Protein AF-A0A5N7RP11-F1 (afdb_monomer_lite)

Radius of gyration: 17.7 Å; chains: 1; bounding box: 60×30×45 Å

pLDDT: mean 88.33, std 18.34, range [32.56, 98.81]

Sequence (126 aa):
MNDKAIAGRQRTEALSPPNSLPFGLEQSRAGYRLNQLARSMTQAANRQAFLADQEGYMRRLGLDDAHIRLVLDQDWFGLQAAGANQYALVKLAGTLGVSLLQEGAKIRGESFEQFMQTRLLHQQQG

Structure (mmCIF, N/CA/C/O backbone):
data_AF-A0A5N7RP11-F1
#
_entry.id   AF-A0A5N7RP11-F1
#
loop_
_atom_site.group_PDB
_atom_site.id
_atom_site.type_symbol
_atom_site.label_atom_id
_atom_site.label_alt_id
_atom_site.label_comp_id
_atom_site.label_asym_id
_atom_site.label_entity_id
_atom_site.label_seq_id
_atom_site.pdbx_PDB_ins_code
_atom_site.Cartn_x
_atom_site.Cartn_y
_atom_site.Cartn_z
_atom_site.occupancy
_atom_site.B_iso_or_equiv
_atom_site.auth_seq_id
_atom_site.auth_comp_id
_atom_site.auth_asym_id
_atom_site.auth_atom_id
_atom_site.pdbx_PDB_model_num
ATOM 1 N N . MET A 1 1 ? 43.298 4.198 8.369 1.00 35.66 1 MET A N 1
ATOM 2 C CA . MET A 1 1 ? 42.302 4.761 7.428 1.00 35.66 1 MET A CA 1
ATOM 3 C C . MET A 1 1 ? 40.939 4.199 7.809 1.00 35.66 1 MET A C 1
ATOM 5 O O . MET A 1 1 ? 40.869 3.031 8.152 1.00 35.66 1 MET A O 1
ATOM 9 N N . ASN A 1 2 ? 39.934 5.073 7.883 1.00 32.56 2 ASN A N 1
ATOM 10 C CA . ASN A 1 2 ? 38.729 4.989 8.721 1.00 32.56 2 ASN A CA 1
ATOM 11 C C . ASN A 1 2 ? 37.875 3.711 8.672 1.00 32.56 2 ASN A C 1
ATOM 13 O O . ASN A 1 2 ? 37.280 3.373 7.652 1.00 32.56 2 ASN A O 1
ATOM 17 N N . ASP A 1 3 ? 37.653 3.178 9.872 1.00 41.78 3 ASP A N 1
ATOM 18 C CA . ASP A 1 3 ? 36.656 2.180 10.253 1.00 41.78 3 ASP A CA 1
ATOM 19 C C . ASP A 1 3 ? 35.318 2.865 10.623 1.00 41.78 3 ASP A C 1
ATOM 21 O O . ASP A 1 3 ? 34.923 2.963 11.784 1.00 41.78 3 ASP A O 1
ATOM 25 N N . LYS A 1 4 ? 34.667 3.506 9.638 1.00 41.22 4 LYS A N 1
ATOM 26 C CA . LYS A 1 4 ? 33.435 4.299 9.869 1.00 41.22 4 LYS A CA 1
ATOM 27 C C . LYS A 1 4 ? 32.323 4.092 8.836 1.00 41.22 4 LYS A C 1
ATOM 29 O O . LYS A 1 4 ? 31.398 4.897 8.767 1.00 41.22 4 LYS A O 1
ATOM 34 N N . ALA A 1 5 ? 32.385 3.024 8.040 1.00 44.56 5 ALA A N 1
ATOM 35 C CA . ALA A 1 5 ? 31.459 2.814 6.921 1.00 44.56 5 ALA A CA 1
ATOM 36 C C . ALA A 1 5 ? 30.331 1.790 7.172 1.00 44.56 5 ALA A C 1
ATOM 38 O O . ALA A 1 5 ? 29.465 1.637 6.315 1.00 44.56 5 ALA A O 1
ATOM 39 N N . ILE A 1 6 ? 30.268 1.116 8.329 1.00 47.44 6 ILE A N 1
ATOM 40 C CA . ILE A 1 6 ? 29.245 0.076 8.584 1.00 47.44 6 ILE A CA 1
ATOM 41 C C . ILE A 1 6 ? 28.559 0.259 9.953 1.00 47.44 6 ILE A C 1
ATOM 43 O O . ILE A 1 6 ? 28.311 -0.690 10.676 1.00 47.44 6 ILE A O 1
ATOM 47 N N . ALA A 1 7 ? 28.223 1.496 10.332 1.00 45.06 7 ALA A N 1
ATOM 48 C CA . ALA A 1 7 ? 27.465 1.782 11.568 1.00 45.06 7 ALA A CA 1
ATOM 49 C C . ALA A 1 7 ? 26.036 2.315 11.313 1.00 45.06 7 ALA A C 1
ATOM 51 O O . ALA A 1 7 ? 25.325 2.704 12.243 1.00 45.06 7 ALA A O 1
ATOM 52 N N . GLY A 1 8 ? 25.611 2.375 10.045 1.00 44.66 8 GLY A N 1
ATOM 53 C CA . GLY A 1 8 ? 24.296 2.894 9.643 1.00 44.66 8 GLY A CA 1
ATOM 54 C C . GLY A 1 8 ? 23.210 1.833 9.442 1.00 44.66 8 GLY A C 1
ATOM 55 O O . GLY A 1 8 ? 22.036 2.176 9.458 1.00 44.66 8 GLY A O 1
ATOM 56 N N . ARG A 1 9 ? 23.579 0.556 9.260 1.00 51.41 9 ARG A N 1
ATOM 57 C CA . ARG A 1 9 ? 22.646 -0.499 8.813 1.00 51.41 9 ARG A CA 1
ATOM 58 C C . ARG A 1 9 ? 21.758 -1.086 9.915 1.00 51.41 9 ARG A C 1
ATOM 60 O O . ARG A 1 9 ? 20.705 -1.607 9.600 1.00 51.41 9 ARG A O 1
ATOM 67 N N . GLN A 1 10 ? 22.150 -0.987 11.187 1.00 49.94 10 GLN A N 1
ATOM 68 C CA . GLN A 1 10 ? 21.487 -1.713 12.284 1.00 49.94 10 GLN A CA 1
ATOM 69 C C . GLN A 1 10 ? 20.575 -0.854 13.177 1.00 49.94 10 GLN A C 1
ATOM 71 O O . GLN A 1 10 ? 19.885 -1.393 14.037 1.00 49.94 10 GLN A O 1
ATOM 76 N N . ARG A 1 11 ? 20.555 0.480 13.024 1.00 51.59 11 ARG A N 1
ATOM 77 C CA . ARG A 1 11 ? 19.907 1.355 14.023 1.00 51.59 11 ARG A CA 1
ATOM 78 C C . ARG A 1 11 ? 18.385 1.484 13.913 1.00 51.59 11 ARG A C 1
ATOM 80 O O . ARG A 1 11 ? 17.762 1.783 14.922 1.00 51.59 11 ARG A O 1
ATOM 87 N N . THR A 1 12 ? 17.780 1.285 12.743 1.00 52.53 12 THR A N 1
ATOM 88 C CA . THR A 1 12 ? 16.326 1.479 12.561 1.00 52.53 12 THR A CA 1
ATOM 89 C C . THR A 1 12 ? 15.496 0.269 12.980 1.00 52.53 12 THR A C 1
ATOM 91 O O . THR A 1 12 ? 14.453 0.440 13.603 1.00 52.53 12 THR A O 1
ATOM 94 N N . GLU A 1 13 ? 15.957 -0.952 12.705 1.00 54.41 13 GLU A N 1
ATOM 95 C CA . GLU A 1 13 ? 15.210 -2.169 13.063 1.00 54.41 13 GLU A CA 1
ATOM 96 C C . GLU A 1 13 ? 15.301 -2.476 14.563 1.00 54.41 13 GLU A C 1
ATOM 98 O O . GLU A 1 13 ? 14.296 -2.803 15.185 1.00 54.41 13 GLU A O 1
ATOM 103 N N . ALA A 1 14 ? 16.467 -2.253 15.180 1.00 57.97 14 ALA A N 1
ATOM 104 C CA . ALA A 1 14 ? 16.696 -2.519 16.604 1.00 57.97 14 ALA A CA 1
ATOM 105 C C . ALA A 1 14 ? 15.902 -1.611 17.574 1.00 57.97 14 ALA A C 1
ATOM 107 O O . ALA A 1 14 ? 15.871 -1.883 18.770 1.00 57.97 14 ALA A O 1
ATOM 108 N N . LEU A 1 15 ? 15.278 -0.533 17.080 1.00 66.81 15 LEU A N 1
ATOM 109 C CA . LEU A 1 15 ? 14.490 0.432 17.868 1.00 66.81 15 LEU A CA 1
ATOM 110 C C . LEU A 1 15 ? 13.008 0.472 17.467 1.00 66.81 15 LEU A C 1
ATOM 112 O O . LEU A 1 15 ? 12.254 1.313 17.957 1.00 66.81 15 LEU A O 1
ATOM 116 N N . SER A 1 16 ? 12.589 -0.401 16.553 1.00 75.75 16 SER A N 1
ATOM 117 C CA . SER A 1 16 ? 11.222 -0.415 16.049 1.00 75.75 16 SER A CA 1
ATOM 118 C C . SER A 1 16 ? 10.275 -1.054 17.078 1.00 75.75 16 SER A C 1
ATOM 120 O O . SER A 1 16 ? 10.582 -2.128 17.599 1.00 75.75 16 SER A O 1
ATOM 122 N N . PRO A 1 17 ? 9.128 -0.425 17.404 1.00 83.62 17 PRO A N 1
ATOM 123 C CA . PRO A 1 17 ? 8.123 -1.038 18.268 1.00 83.62 17 PRO A CA 1
ATOM 124 C C . PRO A 1 17 ? 7.670 -2.412 17.741 1.00 83.62 17 PRO A C 1
ATOM 126 O O . PRO A 1 17 ? 7.691 -2.631 16.524 1.00 83.62 17 PRO A O 1
ATOM 129 N N . PRO A 1 18 ? 7.205 -3.327 18.611 1.00 85.00 18 PRO A N 1
ATOM 130 C CA . PRO A 1 18 ? 6.633 -4.597 18.173 1.00 85.00 18 PRO A CA 1
ATOM 131 C C . PRO A 1 18 ? 5.551 -4.391 17.107 1.00 85.00 18 PRO A C 1
ATOM 133 O O . PRO A 1 18 ? 4.748 -3.463 17.207 1.00 85.00 18 PRO A O 1
ATOM 136 N N . ASN A 1 19 ? 5.524 -5.269 16.102 1.00 83.19 19 ASN A N 1
ATOM 137 C CA . ASN A 1 19 ? 4.573 -5.233 14.982 1.00 83.19 19 ASN A CA 1
ATOM 138 C C . ASN A 1 19 ? 4.648 -3.968 14.106 1.00 83.19 19 ASN A C 1
ATOM 140 O O . ASN A 1 19 ? 3.680 -3.632 13.425 1.00 83.19 19 ASN A O 1
ATOM 144 N N . SER A 1 20 ? 5.784 -3.267 14.104 1.00 87.75 20 SER A N 1
ATOM 145 C CA . SER A 1 20 ? 6.042 -2.189 13.149 1.00 87.75 20 SER A CA 1
ATOM 146 C C . SER A 1 20 ? 6.922 -2.664 11.991 1.00 87.75 20 SER A C 1
ATOM 148 O O . SER A 1 20 ? 7.795 -3.514 12.154 1.00 87.75 20 SER A O 1
ATOM 150 N N . LEU A 1 21 ? 6.666 -2.107 10.807 1.00 91.00 21 LEU A N 1
ATOM 151 C CA . LEU A 1 21 ? 7.399 -2.390 9.576 1.00 91.00 21 LEU A CA 1
ATOM 152 C C . LEU A 1 21 ? 8.199 -1.134 9.187 1.00 91.00 21 LEU A C 1
ATOM 154 O O . LEU A 1 21 ? 7.680 -0.281 8.459 1.00 91.00 21 LEU A O 1
ATOM 158 N N . PRO A 1 22 ? 9.426 -0.945 9.712 1.00 91.06 22 PRO A N 1
ATOM 159 C CA . PRO A 1 22 ? 10.226 0.231 9.398 1.00 91.06 22 PRO A CA 1
ATOM 160 C C . PRO A 1 22 ? 10.564 0.274 7.905 1.00 91.06 22 PRO A C 1
ATOM 162 O O . PRO A 1 22 ? 11.001 -0.707 7.307 1.00 91.06 22 PRO A O 1
ATOM 165 N N . PHE A 1 23 ? 10.387 1.444 7.295 1.00 92.69 23 PHE A N 1
ATOM 166 C CA . PHE A 1 23 ? 10.636 1.633 5.871 1.00 92.69 23 PHE A CA 1
ATOM 167 C C . PHE A 1 23 ? 12.056 2.158 5.622 1.00 92.69 23 PHE A C 1
ATOM 169 O O . PHE A 1 23 ? 12.304 3.365 5.663 1.00 92.69 23 PHE A O 1
ATOM 176 N N . GLY A 1 24 ? 12.993 1.240 5.377 1.00 91.12 24 GLY A N 1
ATOM 177 C CA . GLY A 1 24 ? 14.384 1.524 5.030 1.00 91.12 24 GLY A CA 1
ATOM 178 C C . GLY A 1 24 ? 14.706 1.322 3.545 1.00 91.12 24 GLY A C 1
ATOM 179 O O . GLY A 1 24 ? 13.834 1.169 2.688 1.00 91.12 24 GLY A O 1
ATOM 180 N N . LEU A 1 25 ? 16.005 1.321 3.224 1.00 93.06 25 LEU A N 1
ATOM 181 C CA . LEU A 1 25 ? 16.490 1.140 1.850 1.00 93.06 25 LEU A CA 1
ATOM 182 C C . LEU A 1 25 ? 16.146 -0.245 1.281 1.00 93.06 25 LEU A C 1
ATOM 184 O O . LEU A 1 25 ? 15.845 -0.354 0.094 1.00 93.06 25 LEU A O 1
ATOM 188 N N . GLU A 1 26 ? 16.197 -1.291 2.105 1.00 92.12 26 GLU A N 1
ATOM 189 C CA . GLU A 1 26 ? 15.890 -2.661 1.680 1.00 92.12 26 GLU A CA 1
ATOM 190 C C . GLU A 1 26 ? 14.406 -2.815 1.349 1.00 92.12 26 GLU A C 1
ATOM 192 O O . GLU A 1 26 ? 14.076 -3.267 0.254 1.00 92.12 26 GLU A O 1
ATOM 197 N N . GLN A 1 27 ? 13.521 -2.316 2.217 1.00 94.25 27 GLN A N 1
ATOM 198 C CA . GLN A 1 27 ? 12.076 -2.308 1.980 1.00 94.25 27 GLN A CA 1
ATOM 199 C C . GLN A 1 27 ? 11.723 -1.475 0.738 1.00 94.25 27 GLN A C 1
ATOM 201 O O . GLN A 1 27 ? 10.949 -1.919 -0.106 1.00 94.25 27 GLN A O 1
ATOM 206 N N . SER A 1 28 ? 12.355 -0.308 0.566 1.00 95.50 28 SER A N 1
ATOM 207 C CA . SER A 1 28 ? 12.179 0.541 -0.622 1.00 95.50 28 SER A CA 1
ATOM 208 C C . SER A 1 28 ? 12.556 -0.171 -1.928 1.00 95.50 28 SER A C 1
ATOM 210 O O . SER A 1 28 ? 11.865 -0.024 -2.940 1.00 95.50 28 SER A O 1
ATOM 212 N N . ARG A 1 29 ? 13.626 -0.978 -1.913 1.00 96.81 29 ARG A N 1
ATOM 213 C CA . ARG A 1 29 ? 14.035 -1.800 -3.063 1.00 96.81 29 ARG A CA 1
ATOM 214 C C . ARG A 1 29 ? 13.071 -2.957 -3.303 1.00 96.81 29 ARG A C 1
ATOM 216 O O . ARG A 1 29 ? 12.669 -3.152 -4.446 1.00 96.81 29 ARG A O 1
ATOM 223 N N . ALA A 1 30 ? 12.697 -3.683 -2.250 1.00 96.50 30 ALA A N 1
ATOM 224 C CA . ALA A 1 30 ? 11.784 -4.821 -2.332 1.00 96.50 30 ALA A CA 1
ATOM 225 C C . ALA A 1 30 ? 10.429 -4.407 -2.929 1.00 9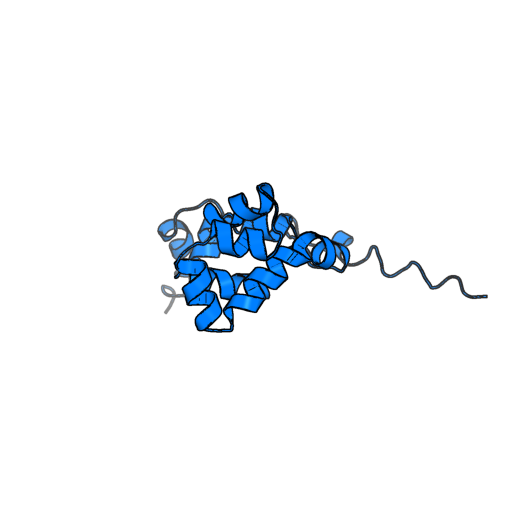6.50 30 ALA A C 1
ATOM 227 O O . ALA A 1 30 ? 9.995 -4.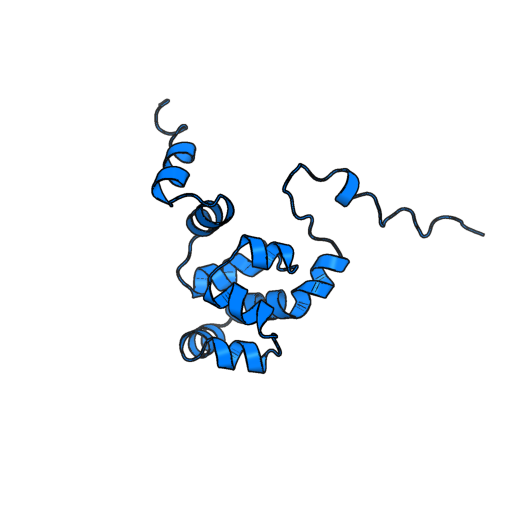959 -3.937 1.00 96.50 30 ALA A O 1
ATOM 228 N N . GLY A 1 31 ? 9.824 -3.344 -2.398 1.00 97.69 31 GLY A N 1
ATOM 229 C CA . GLY A 1 31 ? 8.528 -2.855 -2.860 1.00 97.69 31 GLY A CA 1
ATOM 230 C C . GLY A 1 31 ? 8.598 -1.847 -4.002 1.00 97.69 31 GLY A C 1
ATOM 231 O O . GLY A 1 31 ? 7.633 -1.110 -4.206 1.00 97.69 31 GLY A O 1
ATOM 232 N N . TYR A 1 32 ? 9.710 -1.749 -4.745 1.00 98.25 32 TYR A N 1
ATOM 233 C CA . TYR A 1 32 ? 9.885 -0.722 -5.782 1.00 98.25 32 TYR A CA 1
ATOM 234 C C . TYR A 1 32 ? 8.678 -0.656 -6.727 1.00 98.25 32 TYR A C 1
ATOM 236 O O . TYR A 1 32 ? 8.100 0.411 -6.920 1.00 98.25 32 TYR A O 1
ATOM 244 N N . ARG A 1 33 ? 8.227 -1.800 -7.257 1.00 98.50 33 ARG A N 1
ATOM 245 C CA . ARG A 1 33 ? 7.097 -1.855 -8.199 1.00 98.50 33 ARG A CA 1
ATOM 246 C C . ARG A 1 33 ? 5.754 -1.489 -7.564 1.00 98.50 33 ARG A C 1
ATOM 248 O O . ARG A 1 33 ? 4.992 -0.750 -8.183 1.00 98.50 33 ARG A O 1
ATOM 255 N N . LEU A 1 34 ? 5.492 -1.916 -6.328 1.00 98.69 34 LEU A N 1
ATOM 256 C CA . LEU A 1 34 ? 4.300 -1.507 -5.572 1.00 98.69 34 LEU A CA 1
ATOM 257 C C . LEU A 1 34 ? 4.273 0.013 -5.356 1.00 98.69 34 LEU A C 1
ATOM 259 O O . LEU A 1 34 ? 3.261 0.673 -5.588 1.00 98.69 34 LEU A O 1
ATOM 263 N N . ASN A 1 35 ? 5.415 0.592 -4.986 1.00 98.56 35 ASN A N 1
ATOM 264 C CA . ASN A 1 35 ? 5.555 2.032 -4.792 1.00 98.56 35 ASN A CA 1
ATOM 265 C C . ASN A 1 35 ? 5.398 2.807 -6.115 1.00 98.56 35 ASN A C 1
ATOM 267 O O . ASN A 1 35 ? 4.822 3.898 -6.125 1.00 98.56 35 ASN A O 1
ATOM 271 N N . GLN A 1 36 ? 5.858 2.252 -7.244 1.00 98.50 36 GLN A N 1
ATOM 272 C CA . GLN A 1 36 ? 5.630 2.818 -8.582 1.00 98.50 36 GLN A CA 1
ATOM 273 C C . GLN A 1 36 ? 4.145 2.777 -8.969 1.00 98.50 36 GLN A C 1
ATOM 275 O O . GLN A 1 36 ? 3.627 3.794 -9.433 1.00 98.50 36 GLN A O 1
ATOM 280 N N . LEU A 1 37 ? 3.458 1.648 -8.739 1.00 98.81 37 LEU A N 1
ATOM 281 C CA . LEU A 1 37 ? 2.011 1.519 -8.938 1.00 98.81 37 LEU A CA 1
ATOM 282 C C . LEU A 1 37 ? 1.278 2.601 -8.148 1.00 98.81 37 LEU A C 1
ATOM 284 O O . LEU A 1 37 ? 0.567 3.415 -8.734 1.00 98.81 37 LEU A O 1
ATOM 288 N N . ALA A 1 38 ? 1.517 2.681 -6.841 1.00 98.62 38 ALA A N 1
ATOM 289 C CA . ALA A 1 38 ? 0.855 3.655 -5.987 1.00 98.62 38 ALA A CA 1
ATOM 290 C C . ALA A 1 38 ? 1.165 5.106 -6.403 1.00 98.62 38 ALA A C 1
ATOM 292 O O . ALA A 1 38 ? 0.270 5.951 -6.439 1.00 98.62 38 ALA A O 1
ATOM 293 N N . ARG A 1 39 ? 2.409 5.414 -6.801 1.00 98.44 39 ARG A N 1
ATOM 294 C CA . ARG A 1 39 ? 2.757 6.746 -7.319 1.00 98.44 39 ARG A CA 1
ATOM 295 C C . ARG A 1 39 ? 2.057 7.063 -8.641 1.00 98.44 39 ARG A C 1
ATOM 297 O O . ARG A 1 39 ? 1.676 8.210 -8.840 1.00 98.44 39 ARG A O 1
ATOM 304 N N . SER A 1 40 ? 1.856 6.087 -9.526 1.00 98.62 40 SER A N 1
ATOM 305 C CA . SER A 1 40 ? 1.193 6.309 -10.821 1.00 98.62 40 SER A CA 1
ATOM 306 C C . SER A 1 40 ? -0.254 6.805 -10.681 1.00 98.62 40 SER A C 1
ATOM 308 O O . SER A 1 40 ? -0.740 7.516 -11.562 1.00 98.62 40 SER A O 1
ATOM 310 N N . MET A 1 41 ? -0.901 6.519 -9.545 1.00 98.69 41 MET A N 1
ATOM 311 C CA . MET A 1 41 ? -2.277 6.915 -9.226 1.00 98.69 41 MET A CA 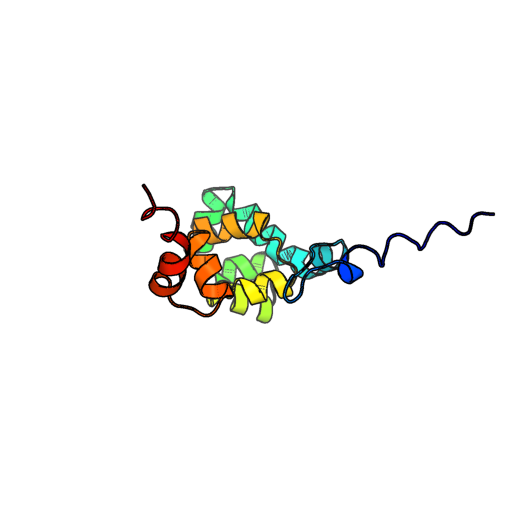1
ATOM 312 C C . MET A 1 41 ? -2.466 8.425 -9.009 1.00 98.69 41 MET A C 1
ATOM 314 O O . MET A 1 41 ? -3.603 8.899 -8.940 1.00 98.69 41 MET A O 1
ATOM 318 N N . THR A 1 42 ? -1.391 9.22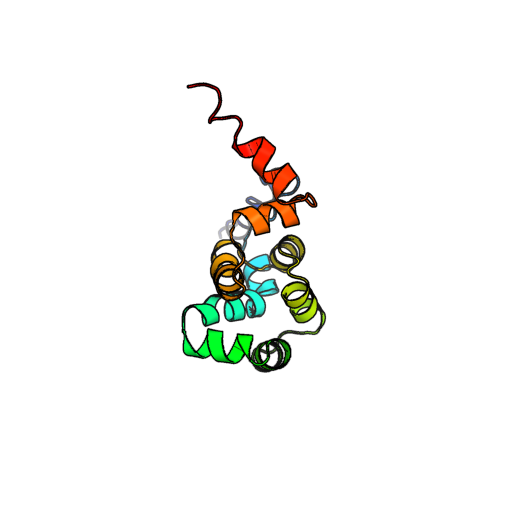0 -8.945 1.00 98.31 42 THR A N 1
ATOM 319 C CA . THR A 1 42 ? -1.513 10.689 -8.935 1.00 98.31 42 THR A CA 1
ATOM 320 C C . THR A 1 42 ? -2.175 11.212 -10.212 1.00 98.31 42 THR A C 1
ATOM 322 O O . THR A 1 42 ? -2.918 12.191 -10.160 1.00 98.31 42 THR A O 1
ATOM 325 N N . GLN A 1 43 ? -1.995 10.512 -11.336 1.00 98.56 43 GLN A N 1
ATOM 326 C CA . GLN A 1 43 ? -2.539 10.910 -12.630 1.00 98.56 43 GLN A CA 1
ATOM 327 C C . GLN A 1 43 ? -3.926 10.309 -12.871 1.00 98.56 43 GLN A C 1
ATOM 329 O O . GLN A 1 43 ? -4.123 9.100 -12.760 1.00 98.56 43 GLN A O 1
ATOM 334 N N . ALA A 1 44 ? -4.888 11.147 -13.267 1.00 98.50 44 ALA A N 1
ATOM 335 C CA . ALA A 1 44 ? -6.276 10.727 -13.484 1.00 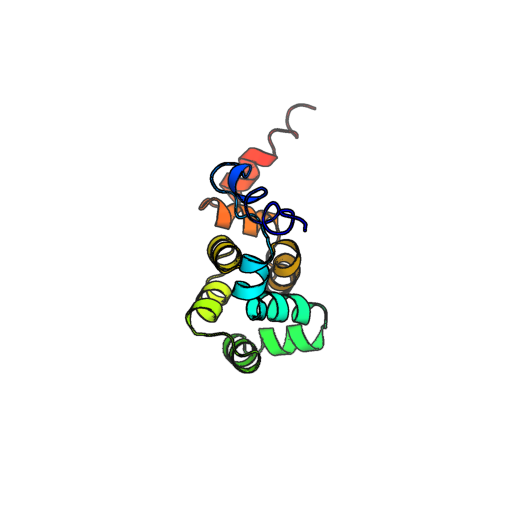98.50 44 ALA A CA 1
ATOM 336 C C . ALA A 1 44 ? -6.422 9.644 -14.567 1.00 98.50 44 ALA A C 1
ATOM 338 O O . ALA A 1 44 ? -7.115 8.655 -14.344 1.00 98.50 44 ALA A O 1
ATOM 339 N N . ALA A 1 45 ? -5.714 9.786 -15.692 1.00 98.56 45 ALA A N 1
ATOM 340 C CA . ALA A 1 45 ? -5.727 8.796 -16.772 1.00 98.56 45 ALA A CA 1
ATOM 341 C C . ALA A 1 45 ? -5.210 7.419 -16.314 1.00 98.56 45 ALA A C 1
ATOM 343 O O . ALA A 1 45 ? -5.757 6.389 -16.698 1.00 98.56 45 ALA A O 1
ATOM 344 N N . ASN A 1 46 ? -4.200 7.391 -15.437 1.00 98.75 46 ASN A N 1
ATOM 345 C CA . ASN A 1 46 ? -3.684 6.143 -14.873 1.00 98.75 46 ASN A CA 1
ATOM 346 C C . ASN A 1 46 ? -4.700 5.482 -13.946 1.00 98.75 46 ASN A C 1
ATOM 348 O O . ASN A 1 46 ? -4.869 4.270 -14.016 1.00 98.75 46 ASN A O 1
ATOM 352 N N . ARG A 1 47 ? -5.407 6.267 -13.120 1.00 98.81 47 ARG A N 1
ATOM 353 C CA . ARG A 1 47 ? -6.496 5.739 -12.286 1.00 98.81 47 ARG A CA 1
ATOM 354 C C . ARG A 1 47 ? -7.588 5.107 -13.140 1.00 98.81 47 ARG A C 1
ATOM 356 O O . ARG A 1 47 ? -7.998 3.993 -12.855 1.00 98.81 47 ARG A O 1
ATOM 363 N N . GLN A 1 48 ? -8.016 5.781 -14.207 1.00 98.75 48 GLN A N 1
ATOM 364 C CA . GLN A 1 48 ? -9.021 5.249 -15.132 1.00 98.75 48 GLN A CA 1
ATOM 365 C C . GLN A 1 48 ? -8.552 3.948 -15.795 1.00 98.75 48 GLN A C 1
ATOM 367 O O . GLN A 1 48 ? -9.292 2.970 -15.807 1.00 98.75 48 GLN A O 1
ATOM 372 N N . ALA A 1 49 ? -7.311 3.909 -16.288 1.00 98.69 49 ALA A N 1
ATOM 373 C CA . ALA A 1 49 ? -6.743 2.715 -16.910 1.00 98.69 49 ALA A CA 1
ATOM 374 C C . ALA A 1 49 ? -6.581 1.546 -15.924 1.00 98.69 49 ALA A C 1
ATOM 376 O O . ALA A 1 49 ? -6.835 0.404 -16.295 1.00 98.69 49 ALA A O 1
ATOM 377 N N . PHE A 1 50 ? -6.172 1.824 -14.683 1.00 98.81 50 PHE A N 1
ATOM 378 C CA . PHE A 1 50 ? -6.078 0.823 -13.622 1.00 98.81 50 PHE A CA 1
ATOM 379 C C . PHE A 1 50 ? -7.458 0.295 -13.224 1.00 98.81 50 PHE A C 1
ATOM 381 O O . PHE A 1 50 ? -7.636 -0.909 -13.122 1.00 98.81 50 PHE A O 1
ATOM 388 N N . LEU A 1 51 ? -8.453 1.167 -13.045 1.00 98.62 51 LEU A N 1
ATOM 389 C CA . LEU A 1 51 ? -9.811 0.754 -12.679 1.00 98.62 51 LEU A CA 1
ATOM 390 C C . LEU A 1 51 ? -10.516 -0.040 -13.789 1.00 98.62 51 LEU A C 1
ATOM 392 O O . LEU A 1 51 ? -11.356 -0.877 -13.478 1.00 98.62 51 LEU A O 1
ATOM 396 N N . ALA A 1 52 ? -10.177 0.202 -15.058 1.00 98.69 52 ALA A N 1
ATOM 397 C CA . ALA A 1 52 ? -10.719 -0.553 -16.186 1.00 98.69 52 ALA A CA 1
ATOM 398 C C . ALA A 1 52 ? -10.157 -1.984 -16.283 1.00 98.69 52 ALA A C 1
ATOM 400 O O . ALA A 1 52 ? -10.874 -2.890 -16.697 1.00 98.69 52 ALA A O 1
ATOM 401 N N . ASP A 1 53 ? -8.888 -2.184 -15.915 1.00 98.62 53 ASP A N 1
ATOM 402 C CA . ASP A 1 53 ? -8.207 -3.483 -15.937 1.00 98.62 53 ASP A CA 1
ATOM 403 C C . ASP A 1 53 ? -7.042 -3.483 -14.933 1.00 98.62 53 ASP A C 1
ATOM 405 O O . ASP A 1 53 ? -5.900 -3.130 -15.257 1.00 98.62 53 ASP A O 1
ATOM 409 N N . GLN A 1 54 ? -7.346 -3.848 -13.684 1.00 98.50 54 GLN A N 1
ATOM 410 C CA . GLN A 1 54 ? -6.388 -3.769 -12.579 1.00 98.50 54 GLN A CA 1
ATOM 411 C C . GLN A 1 54 ? -5.215 -4.725 -12.781 1.00 98.50 54 GLN A C 1
ATOM 413 O O . GLN A 1 54 ? -4.057 -4.310 -12.678 1.00 98.50 54 GLN A O 1
ATOM 418 N N . GLU A 1 55 ? -5.499 -5.994 -13.089 1.00 98.50 55 GLU A N 1
ATOM 419 C CA . GLU A 1 55 ? -4.456 -6.998 -13.283 1.00 98.50 55 GLU A CA 1
ATOM 420 C C . GLU A 1 55 ? -3.574 -6.632 -14.476 1.00 98.50 55 GLU A C 1
ATOM 422 O O . GLU A 1 55 ? -2.358 -6.514 -14.316 1.00 98.50 55 GLU A O 1
ATOM 427 N N . GLY A 1 56 ? -4.148 -6.352 -15.650 1.00 98.69 56 GLY A N 1
ATOM 428 C CA . GLY A 1 56 ? -3.354 -6.011 -16.826 1.00 98.69 56 GLY A CA 1
ATOM 429 C C . GLY A 1 56 ? -2.569 -4.707 -16.665 1.00 98.69 56 GLY A C 1
ATOM 430 O O . GLY A 1 56 ? -1.462 -4.581 -17.198 1.00 98.69 56 GLY A O 1
ATOM 431 N N . TYR A 1 57 ? -3.062 -3.726 -15.899 1.00 98.81 57 TYR A N 1
ATOM 432 C CA . TYR A 1 57 ? -2.278 -2.537 -15.536 1.00 98.81 57 TYR A CA 1
ATOM 433 C C . TYR A 1 57 ? -1.064 -2.891 -14.667 1.00 98.81 57 TYR A C 1
ATOM 435 O O . TYR A 1 57 ? 0.057 -2.466 -14.960 1.00 98.81 57 TYR A O 1
ATOM 443 N N . MET A 1 58 ? -1.255 -3.719 -13.640 1.00 98.75 58 MET A N 1
ATOM 444 C CA . MET A 1 58 ? -0.172 -4.168 -12.762 1.00 98.75 58 MET A CA 1
ATOM 445 C C . MET A 1 58 ? 0.862 -5.034 -13.496 1.00 98.75 58 MET A C 1
ATOM 447 O O . MET A 1 58 ? 2.065 -4.844 -13.303 1.00 98.75 58 MET A O 1
ATOM 451 N N . ARG A 1 59 ? 0.424 -5.910 -14.408 1.00 98.62 59 ARG A N 1
ATOM 452 C CA . ARG A 1 59 ? 1.301 -6.713 -15.279 1.00 98.62 59 ARG A CA 1
ATOM 453 C C . ARG A 1 59 ? 2.176 -5.847 -16.174 1.00 98.62 59 ARG A C 1
ATOM 455 O O . ARG A 1 59 ? 3.374 -6.089 -16.276 1.00 98.62 59 ARG A O 1
ATOM 462 N N . ARG A 1 60 ? 1.612 -4.792 -16.775 1.00 98.25 60 ARG A N 1
ATOM 463 C CA . ARG A 1 60 ? 2.371 -3.816 -17.582 1.00 98.25 60 ARG A CA 1
ATOM 464 C C . ARG A 1 60 ? 3.415 -3.064 -16.758 1.00 98.25 60 ARG A C 1
ATOM 466 O O . ARG A 1 60 ? 4.480 -2.734 -17.270 1.00 98.25 60 ARG A O 1
ATOM 473 N N . LEU A 1 61 ? 3.140 -2.836 -15.473 1.00 97.50 61 LEU A N 1
ATOM 474 C CA . LEU A 1 61 ? 4.112 -2.309 -14.512 1.00 97.50 61 LEU A CA 1
ATOM 475 C C . LEU A 1 61 ? 5.086 -3.372 -13.977 1.00 97.50 61 LEU A C 1
ATOM 477 O O . LEU A 1 61 ? 5.966 -3.044 -13.177 1.00 97.50 61 LEU A O 1
ATOM 481 N N . GLY A 1 62 ? 4.967 -4.622 -14.428 1.00 98.38 62 GLY A N 1
ATOM 482 C CA . GLY A 1 62 ? 5.838 -5.750 -14.111 1.00 98.38 62 GLY A CA 1
ATOM 483 C C . GLY A 1 62 ? 5.679 -6.304 -12.699 1.00 98.38 62 GLY A C 1
ATOM 484 O O . GLY A 1 62 ? 6.646 -6.857 -12.181 1.00 98.38 62 GLY A O 1
ATOM 485 N N . LEU A 1 63 ? 4.526 -6.107 -12.052 1.00 98.62 63 LEU A N 1
ATOM 486 C CA . LEU A 1 63 ? 4.226 -6.778 -10.786 1.00 98.62 63 LEU A CA 1
ATOM 487 C C . LEU A 1 63 ? 4.059 -8.287 -11.033 1.00 98.62 63 LEU A C 1
ATOM 489 O O . LEU A 1 63 ? 3.502 -8.704 -12.052 1.00 98.62 63 LEU A O 1
ATOM 493 N N . ASP A 1 64 ? 4.556 -9.086 -10.093 1.00 98.19 64 ASP A N 1
ATOM 494 C CA . ASP A 1 64 ? 4.359 -10.536 -10.065 1.00 98.19 64 ASP A CA 1
ATOM 495 C C . ASP A 1 64 ? 2.994 -10.917 -9.464 1.00 98.19 64 ASP A C 1
ATOM 497 O O . ASP A 1 64 ? 2.235 -10.064 -8.994 1.00 98.19 64 ASP A O 1
ATOM 501 N N . ASP A 1 65 ? 2.687 -12.215 -9.489 1.00 98.50 65 ASP A N 1
ATOM 502 C CA . ASP A 1 65 ? 1.418 -12.769 -9.004 1.00 98.50 65 ASP A CA 1
ATOM 503 C C . ASP A 1 65 ? 1.168 -12.454 -7.528 1.00 98.50 65 ASP A C 1
ATOM 505 O O . ASP A 1 65 ? 0.040 -12.145 -7.144 1.00 98.50 65 ASP A O 1
ATOM 509 N N . ALA A 1 66 ? 2.215 -12.504 -6.701 1.00 98.31 66 ALA A N 1
ATOM 510 C CA . ALA A 1 66 ? 2.103 -12.274 -5.268 1.00 98.31 66 ALA A CA 1
ATOM 511 C C . ALA A 1 66 ? 1.721 -10.817 -4.985 1.00 98.31 66 ALA A C 1
ATOM 513 O O . ALA A 1 66 ? 0.759 -10.547 -4.267 1.00 98.31 66 ALA A O 1
ATOM 514 N N . HIS A 1 67 ? 2.414 -9.869 -5.614 1.00 98.56 67 HIS A N 1
ATOM 515 C CA . HIS A 1 67 ? 2.104 -8.449 -5.503 1.00 98.56 67 HIS A CA 1
ATOM 516 C C . HIS A 1 67 ? 0.715 -8.107 -6.045 1.00 98.56 67 HIS A C 1
ATOM 518 O O . HIS A 1 67 ? -0.014 -7.337 -5.420 1.00 98.56 67 HIS A O 1
ATOM 524 N N . ILE A 1 68 ? 0.336 -8.683 -7.188 1.00 98.81 68 ILE A N 1
ATOM 525 C CA . ILE A 1 68 ? -0.998 -8.498 -7.770 1.00 98.81 68 ILE A CA 1
ATOM 526 C C . ILE A 1 68 ? -2.066 -8.990 -6.801 1.00 98.81 68 ILE A C 1
ATOM 528 O O . ILE A 1 68 ? -3.026 -8.268 -6.534 1.00 98.81 68 ILE A O 1
ATOM 532 N N . ARG A 1 69 ? -1.879 -10.180 -6.224 1.00 98.75 69 ARG A N 1
ATOM 533 C CA . ARG A 1 69 ? -2.832 -10.752 -5.277 1.00 98.75 69 ARG A CA 1
ATOM 534 C C . ARG A 1 69 ? -3.028 -9.858 -4.055 1.00 98.75 69 ARG A C 1
ATOM 536 O O . ARG A 1 69 ? -4.170 -9.591 -3.697 1.00 98.75 69 ARG A O 1
ATOM 543 N N . LEU A 1 70 ? -1.942 -9.335 -3.483 1.00 98.69 70 LEU A N 1
ATOM 544 C CA . LEU A 1 70 ? -2.000 -8.404 -2.351 1.00 98.69 70 LEU A CA 1
ATOM 545 C C . LEU A 1 70 ? -2.814 -7.139 -2.671 1.00 98.69 70 LEU A C 1
ATOM 547 O O . LEU A 1 70 ? -3.592 -6.675 -1.837 1.00 98.69 70 LEU A O 1
ATOM 551 N N . VAL A 1 71 ? -2.665 -6.585 -3.881 1.00 98.56 71 VAL A N 1
ATOM 552 C CA . VAL A 1 71 ? -3.435 -5.407 -4.316 1.00 98.56 71 VAL A CA 1
ATOM 553 C C . VAL A 1 71 ? -4.915 -5.741 -4.493 1.00 98.56 71 VAL A C 1
ATOM 555 O O . VAL A 1 71 ? -5.761 -4.995 -3.999 1.00 98.56 71 VAL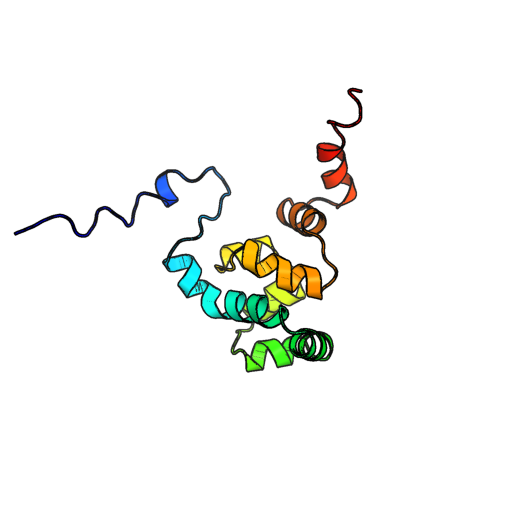 A O 1
ATOM 558 N N . LEU A 1 72 ? -5.236 -6.846 -5.172 1.00 98.38 72 LEU A N 1
ATOM 559 C CA . LEU A 1 72 ? -6.622 -7.249 -5.437 1.00 98.38 72 LEU A CA 1
ATOM 560 C C . LEU A 1 72 ? -7.382 -7.582 -4.145 1.00 98.38 72 LEU A C 1
ATOM 562 O O . LEU A 1 72 ? -8.536 -7.185 -3.991 1.00 98.38 72 LEU A O 1
ATOM 566 N N . ASP A 1 73 ? -6.716 -8.236 -3.194 1.00 98.19 73 ASP A N 1
ATOM 567 C CA . ASP A 1 73 ? -7.288 -8.562 -1.882 1.00 98.19 73 ASP A CA 1
ATOM 568 C C . ASP A 1 73 ? -7.338 -7.344 -0.945 1.00 98.19 73 ASP A C 1
ATOM 570 O O . ASP A 1 73 ? -7.975 -7.387 0.112 1.00 98.19 73 ASP A O 1
ATOM 574 N N . GLN A 1 74 ? -6.701 -6.232 -1.338 1.00 97.88 74 GLN A N 1
ATOM 575 C CA . GLN A 1 74 ? -6.488 -5.055 -0.497 1.00 97.88 74 GLN A CA 1
ATOM 576 C C . GLN A 1 74 ? -5.866 -5.443 0.855 1.00 97.88 74 GLN A C 1
ATOM 578 O O . GLN A 1 74 ? -6.292 -4.963 1.913 1.00 97.88 74 GLN A O 1
ATOM 583 N N . ASP A 1 75 ? -4.880 -6.341 0.815 1.00 98.19 75 ASP A N 1
ATOM 584 C CA . ASP A 1 75 ? -4.098 -6.752 1.977 1.00 98.19 75 ASP A CA 1
ATOM 585 C C . ASP A 1 75 ? -3.053 -5.673 2.287 1.00 98.19 75 ASP A C 1
ATOM 587 O O . ASP A 1 75 ? -1.890 -5.742 1.891 1.00 98.19 75 ASP A O 1
ATOM 591 N N . TRP A 1 76 ? -3.492 -4.615 2.969 1.00 97.94 76 TRP A N 1
ATOM 592 C CA . TRP A 1 76 ? -2.659 -3.446 3.262 1.00 97.94 76 TRP A CA 1
ATOM 593 C C . TRP A 1 76 ? -1.449 -3.770 4.138 1.00 97.94 76 TRP A C 1
ATOM 595 O O . TRP A 1 76 ? -0.395 -3.160 3.960 1.00 97.94 76 TRP A O 1
ATOM 605 N N . PHE A 1 77 ? -1.575 -4.730 5.060 1.00 96.25 77 PHE A N 1
ATOM 606 C CA . PHE A 1 77 ? -0.445 -5.163 5.878 1.00 96.25 77 PHE A CA 1
ATOM 607 C C . PHE A 1 77 ? 0.547 -5.971 5.040 1.00 96.25 77 PHE A C 1
ATOM 609 O O . PHE A 1 77 ? 1.742 -5.683 5.073 1.00 96.25 77 PHE A O 1
ATOM 616 N N . GLY A 1 78 ? 0.063 -6.912 4.224 1.00 97.69 78 GLY A N 1
ATOM 617 C CA . GLY A 1 78 ? 0.893 -7.668 3.292 1.00 97.69 78 GLY A CA 1
ATOM 618 C C . GLY A 1 78 ? 1.606 -6.773 2.274 1.00 97.69 78 GLY A C 1
ATOM 619 O O . GLY A 1 78 ? 2.793 -6.960 2.019 1.00 97.69 78 GLY A O 1
ATOM 620 N N . LEU A 1 79 ? 0.943 -5.730 1.763 1.00 98.38 79 LEU A N 1
ATOM 621 C CA . LEU A 1 79 ? 1.566 -4.719 0.900 1.00 98.38 79 LEU A CA 1
ATOM 622 C C . LEU A 1 79 ? 2.716 -3.990 1.609 1.00 98.38 79 LEU A C 1
ATOM 624 O O . LEU A 1 79 ? 3.783 -3.817 1.019 1.00 98.38 79 LEU A O 1
ATOM 628 N N . GLN A 1 80 ? 2.531 -3.583 2.869 1.00 97.44 80 GLN A N 1
ATOM 629 C CA . GLN A 1 80 ? 3.598 -2.960 3.661 1.00 97.44 80 GLN A CA 1
ATOM 630 C C . GLN A 1 80 ? 4.742 -3.940 3.950 1.00 97.44 80 GLN A C 1
ATOM 632 O O . GLN A 1 80 ? 5.910 -3.573 3.816 1.00 97.44 80 GLN A O 1
ATOM 637 N N . ALA A 1 81 ? 4.423 -5.195 4.275 1.00 96.38 81 ALA A N 1
ATOM 638 C CA . ALA A 1 81 ? 5.406 -6.252 4.508 1.00 96.38 81 ALA A CA 1
ATOM 639 C C . ALA A 1 81 ? 6.214 -6.577 3.239 1.00 96.38 81 ALA A C 1
ATOM 641 O O . ALA A 1 81 ? 7.410 -6.847 3.320 1.00 96.38 81 ALA A O 1
ATOM 642 N N . ALA A 1 82 ? 5.596 -6.454 2.060 1.00 97.81 82 ALA A N 1
ATOM 643 C CA . ALA A 1 82 ? 6.247 -6.546 0.753 1.00 97.81 82 ALA A CA 1
ATOM 644 C C . ALA A 1 82 ? 7.046 -5.279 0.366 1.00 97.81 82 ALA A C 1
ATOM 646 O O . ALA A 1 82 ? 7.581 -5.181 -0.739 1.00 97.81 82 ALA A O 1
ATOM 647 N N . GLY A 1 83 ? 7.151 -4.291 1.260 1.00 97.75 83 GLY A N 1
ATOM 648 C CA . GLY A 1 83 ? 7.956 -3.087 1.063 1.00 97.75 83 GLY A CA 1
ATOM 649 C C . GLY A 1 83 ? 7.219 -1.920 0.402 1.00 97.75 83 GLY A C 1
ATOM 650 O O . GLY A 1 83 ? 7.861 -0.989 -0.091 1.00 97.75 83 GLY A O 1
ATOM 651 N N . ALA A 1 84 ? 5.885 -1.920 0.357 1.00 98.19 84 ALA A N 1
ATOM 652 C CA . ALA A 1 84 ? 5.145 -0.718 -0.014 1.00 98.19 84 ALA A CA 1
ATOM 653 C C . ALA A 1 84 ? 5.150 0.304 1.134 1.00 98.19 84 ALA A C 1
ATOM 655 O O . ALA A 1 84 ? 4.910 -0.013 2.295 1.00 98.19 84 ALA A O 1
ATOM 656 N N . ASN A 1 85 ? 5.404 1.568 0.811 1.00 97.69 85 ASN A N 1
ATOM 657 C CA . ASN A 1 85 ? 5.370 2.654 1.778 1.00 97.69 85 ASN A CA 1
ATOM 658 C C . ASN A 1 85 ? 3.924 3.115 2.020 1.00 97.69 85 ASN A C 1
ATOM 660 O O . ASN A 1 85 ? 3.217 3.433 1.062 1.00 97.69 85 ASN A O 1
ATOM 664 N N . GLN A 1 86 ? 3.509 3.265 3.282 1.00 97.19 86 GLN A N 1
ATOM 665 C CA . GLN A 1 86 ? 2.137 3.677 3.608 1.00 97.19 86 GLN A CA 1
ATOM 666 C C . GLN A 1 86 ? 1.735 5.030 2.989 1.00 97.19 86 GLN A C 1
ATOM 668 O O . GLN A 1 86 ? 0.624 5.180 2.487 1.00 97.19 86 GLN A O 1
ATOM 673 N N . TYR A 1 87 ? 2.645 6.006 2.906 1.00 96.31 87 TYR A N 1
ATOM 674 C CA . TYR A 1 87 ? 2.375 7.300 2.261 1.00 96.31 87 TYR A CA 1
ATOM 675 C C . TYR A 1 87 ? 2.273 7.214 0.730 1.00 96.31 87 TYR A C 1
ATOM 677 O O . TYR A 1 87 ? 1.744 8.122 0.073 1.00 96.31 87 TYR A O 1
ATOM 685 N N . ALA A 1 88 ? 2.794 6.147 0.123 1.00 97.38 88 ALA A N 1
ATOM 686 C CA . ALA A 1 88 ? 2.509 5.832 -1.269 1.00 97.38 88 ALA A CA 1
ATOM 687 C C . ALA A 1 88 ? 1.130 5.168 -1.380 1.00 97.38 88 ALA A C 1
ATOM 689 O O . ALA A 1 88 ? 0.309 5.643 -2.168 1.00 97.38 88 ALA A O 1
ATOM 690 N N . LEU A 1 89 ? 0.863 4.149 -0.554 1.00 98.12 89 LEU A N 1
ATOM 691 C CA . LEU A 1 89 ? -0.354 3.330 -0.584 1.00 98.12 89 LEU A CA 1
ATOM 692 C C . LEU A 1 89 ? -1.650 4.132 -0.477 1.00 98.12 89 LEU A C 1
ATOM 694 O O . LEU A 1 89 ? -2.584 3.815 -1.207 1.00 98.12 89 LEU A O 1
ATOM 698 N N . VAL A 1 90 ? -1.688 5.231 0.283 1.00 98.12 90 VAL A N 1
ATOM 699 C CA . VAL A 1 90 ? -2.883 6.100 0.357 1.00 98.12 90 VAL A CA 1
ATOM 700 C C . VAL A 1 90 ? -3.383 6.589 -1.015 1.00 98.12 90 VAL A C 1
ATOM 702 O O . VAL A 1 90 ? -4.566 6.871 -1.184 1.00 98.12 90 VAL A O 1
ATOM 705 N N . LYS A 1 91 ? -2.511 6.673 -2.034 1.00 98.44 91 LYS A N 1
ATOM 706 C CA . LYS A 1 91 ? -2.895 7.042 -3.413 1.00 98.44 91 LYS A CA 1
ATOM 707 C C . LYS A 1 91 ? -3.623 5.904 -4.127 1.00 98.44 91 LYS A C 1
ATOM 709 O O . LYS A 1 91 ? -4.571 6.144 -4.875 1.00 98.44 91 LYS A O 1
ATOM 714 N N . LEU A 1 92 ? -3.172 4.672 -3.898 1.00 98.69 92 LEU A N 1
ATOM 715 C CA . LEU A 1 92 ? -3.832 3.468 -4.391 1.00 98.69 92 LEU A CA 1
ATOM 716 C C . LEU A 1 92 ? -5.160 3.255 -3.658 1.00 98.69 92 LEU A C 1
ATOM 718 O O . LEU A 1 92 ? -6.183 3.098 -4.315 1.00 98.69 92 LEU A O 1
ATOM 722 N N . ALA A 1 93 ? -5.162 3.358 -2.327 1.00 98.44 93 ALA A N 1
ATOM 723 C CA . ALA A 1 93 ? -6.365 3.282 -1.503 1.00 98.44 93 ALA A CA 1
ATOM 724 C C . ALA A 1 93 ? -7.415 4.308 -1.944 1.00 98.44 93 ALA A C 1
ATOM 726 O O . ALA A 1 93 ? -8.537 3.931 -2.273 1.00 98.44 93 ALA A O 1
ATOM 727 N N . GLY A 1 94 ? -7.027 5.578 -2.100 1.00 98.25 94 GLY A N 1
ATOM 728 C CA . GLY A 1 94 ? -7.923 6.619 -2.603 1.00 98.25 94 GLY A CA 1
ATOM 729 C C . GLY A 1 94 ? -8.458 6.344 -4.013 1.00 98.25 94 GLY A C 1
ATOM 730 O O . GLY A 1 94 ? -9.606 6.669 -4.302 1.00 98.25 94 GLY A O 1
ATOM 731 N N . THR A 1 95 ? -7.677 5.692 -4.881 1.00 98.62 95 THR A N 1
ATOM 732 C CA . THR A 1 95 ? -8.151 5.266 -6.213 1.00 98.62 95 THR A CA 1
ATOM 733 C C . THR A 1 95 ? -9.199 4.159 -6.124 1.00 98.62 95 THR A C 1
ATOM 735 O O . THR A 1 95 ? -10.135 4.141 -6.916 1.00 98.62 95 THR A O 1
ATOM 738 N N . LEU A 1 96 ? -9.064 3.268 -5.144 1.00 98.31 96 LEU A N 1
ATOM 739 C CA . LEU A 1 96 ? -10.003 2.184 -4.854 1.00 98.31 96 LEU A CA 1
ATOM 740 C C . LEU A 1 96 ? -11.194 2.629 -3.984 1.00 98.31 96 LEU A C 1
ATOM 742 O O . LEU A 1 96 ? -12.026 1.798 -3.628 1.00 98.31 96 LEU A O 1
ATOM 746 N N . GLY A 1 97 ? -11.282 3.913 -3.618 1.00 97.81 97 GLY A N 1
ATOM 747 C CA . GLY A 1 97 ? -12.327 4.426 -2.727 1.00 97.81 97 GLY A CA 1
ATOM 748 C C . GLY A 1 97 ? -12.185 3.974 -1.269 1.00 97.81 97 GLY A C 1
ATOM 749 O O . GLY A 1 97 ? -13.164 3.981 -0.528 1.00 97.81 97 GLY A O 1
ATOM 750 N N . VAL A 1 98 ? -10.982 3.573 -0.853 1.00 97.88 98 VAL A N 1
ATOM 751 C CA . VAL A 1 98 ? -10.671 3.124 0.508 1.00 97.88 98 VAL A CA 1
ATOM 752 C C . VAL A 1 98 ? -10.031 4.271 1.289 1.00 97.88 98 VAL A C 1
ATOM 754 O O . VAL A 1 98 ? -9.074 4.898 0.837 1.00 97.88 98 VAL A O 1
ATOM 757 N N . SER A 1 99 ? -10.569 4.552 2.472 1.00 96.94 99 SER A N 1
ATOM 758 C CA . SER A 1 99 ? -10.022 5.541 3.405 1.00 96.94 99 SER A CA 1
ATOM 759 C C . SER A 1 99 ? -8.926 4.949 4.295 1.00 96.94 99 SER A C 1
ATOM 761 O O . SER A 1 99 ? -8.934 3.757 4.602 1.00 96.94 99 SER A O 1
ATOM 763 N N . LEU A 1 100 ? -8.053 5.807 4.830 1.00 95.94 100 LEU A N 1
ATOM 764 C CA . LEU A 1 100 ? -6.998 5.402 5.768 1.00 95.94 100 LEU A CA 1
ATOM 765 C C . LEU A 1 100 ? -7.545 4.701 7.030 1.00 95.94 100 LEU A C 1
ATOM 767 O O . LEU A 1 100 ? -6.882 3.841 7.605 1.00 95.94 100 LEU A O 1
ATOM 771 N N . LEU A 1 101 ? -8.766 5.037 7.461 1.00 96.38 101 LEU A N 1
ATOM 772 C CA . LEU A 1 101 ? -9.421 4.370 8.592 1.00 96.38 101 LEU A CA 1
ATOM 773 C C . LEU A 1 101 ? -9.846 2.938 8.231 1.00 96.38 101 LEU A C 1
ATOM 775 O O . LEU A 1 101 ? -9.688 2.028 9.041 1.00 96.38 101 LEU A O 1
ATOM 779 N N . GLN A 1 102 ? -10.342 2.721 7.010 1.00 97.00 102 GLN A N 1
ATOM 780 C CA . GLN A 1 102 ? -10.673 1.382 6.516 1.00 97.00 102 GLN A CA 1
ATOM 781 C C . GLN A 1 102 ? -9.415 0.533 6.297 1.00 97.00 102 GLN A C 1
ATOM 783 O O . GLN A 1 102 ? -9.434 -0.657 6.612 1.00 97.00 102 GLN A O 1
ATOM 788 N N . GLU A 1 103 ? -8.315 1.129 5.824 1.00 97.50 103 GLU A N 1
ATOM 789 C CA . GLU A 1 103 ? -7.007 0.458 5.796 1.00 97.50 103 GLU A CA 1
ATOM 790 C C . GLU A 1 103 ? -6.599 0.011 7.204 1.00 97.50 103 GLU A C 1
ATOM 792 O O . GLU A 1 103 ? -6.269 -1.154 7.414 1.00 97.50 103 GLU A O 1
ATOM 797 N N . GLY A 1 104 ? -6.689 0.914 8.186 1.00 95.75 104 GLY A N 1
ATOM 798 C CA . GLY A 1 104 ? -6.362 0.618 9.579 1.00 95.75 104 GLY A CA 1
ATOM 799 C C . GLY A 1 104 ? -7.187 -0.530 10.169 1.00 95.75 104 GLY A C 1
ATOM 800 O O . GLY A 1 104 ? -6.629 -1.370 10.875 1.00 95.75 104 GLY A O 1
ATOM 801 N N . ALA A 1 105 ? -8.489 -0.589 9.872 1.00 96.69 105 ALA A N 1
ATOM 802 C CA . ALA A 1 105 ? -9.363 -1.686 10.297 1.00 96.69 105 ALA A CA 1
ATOM 803 C C . ALA A 1 105 ? -8.891 -3.031 9.736 1.00 96.69 105 ALA A C 1
ATOM 805 O O . ALA A 1 105 ? -8.710 -3.990 10.487 1.00 96.69 105 ALA A O 1
ATOM 806 N N . LYS A 1 106 ? -8.580 -3.067 8.435 1.00 96.12 106 LYS A N 1
ATOM 807 C CA . LYS A 1 106 ? -8.041 -4.257 7.768 1.00 96.12 106 LYS A CA 1
ATOM 808 C C . LYS A 1 106 ? -6.686 -4.682 8.333 1.00 96.12 106 LYS A C 1
ATOM 810 O O . LYS A 1 106 ? -6.505 -5.860 8.610 1.00 96.12 106 LYS A O 1
ATOM 815 N N . ILE A 1 107 ? -5.770 -3.739 8.568 1.00 95.62 107 ILE A N 1
ATOM 816 C CA . ILE A 1 107 ? -4.454 -4.016 9.174 1.00 95.62 107 ILE A CA 1
ATOM 817 C C . ILE A 1 107 ? -4.606 -4.636 10.571 1.00 95.62 107 ILE A C 1
ATOM 819 O O . ILE A 1 107 ? -3.838 -5.519 10.939 1.00 95.62 107 ILE A O 1
ATOM 823 N N . ARG A 1 108 ? -5.607 -4.202 11.348 1.00 94.69 108 ARG A N 1
ATOM 824 C CA . ARG A 1 108 ? -5.916 -4.768 12.672 1.00 94.69 108 ARG A CA 1
ATOM 825 C C . ARG A 1 108 ? -6.721 -6.071 12.625 1.00 94.69 108 ARG A C 1
ATOM 827 O O . ARG A 1 108 ? -6.920 -6.671 13.676 1.00 94.69 108 ARG A O 1
ATOM 834 N N . GLY A 1 109 ? -7.186 -6.501 11.451 1.00 94.81 109 GLY A N 1
ATOM 835 C CA . GLY A 1 109 ? -8.036 -7.684 11.307 1.00 94.81 109 GLY A CA 1
ATOM 836 C C . GLY A 1 109 ? -9.413 -7.536 11.961 1.00 94.81 109 GLY A C 1
ATOM 837 O O . GLY A 1 109 ? -10.011 -8.533 12.356 1.00 94.81 109 GLY A O 1
ATOM 838 N N . GLU A 1 110 ? -9.916 -6.308 12.101 1.00 96.25 110 GLU A N 1
ATOM 839 C CA . GLU A 1 110 ? -11.206 -6.015 12.733 1.00 96.25 110 GLU A CA 1
ATOM 840 C C . GLU A 1 110 ? -12.193 -5.392 11.738 1.00 96.25 110 GLU A C 1
ATOM 842 O O . GLU A 1 110 ? -11.809 -4.850 10.697 1.00 96.25 110 GLU A O 1
ATOM 847 N N . SER A 1 111 ? -13.491 -5.460 12.044 1.00 96.62 111 SER A N 1
ATOM 848 C CA . SER A 1 111 ? -14.491 -4.743 11.246 1.00 96.62 111 SER A CA 1
ATOM 849 C C . SER A 1 111 ? -14.299 -3.227 11.365 1.00 96.62 111 SER A C 1
ATOM 851 O O . SER A 1 111 ? -13.796 -2.718 12.369 1.00 96.62 111 SER A O 1
ATOM 853 N N . PHE A 1 112 ? -14.746 -2.476 10.354 1.00 95.31 112 PHE A N 1
ATOM 854 C CA . PHE A 1 112 ? -14.659 -1.015 10.385 1.00 95.31 112 PHE A CA 1
ATOM 855 C C . PHE A 1 112 ? -15.404 -0.410 11.586 1.00 95.31 112 PHE A C 1
ATOM 857 O O . PHE A 1 112 ? -14.912 0.530 12.202 1.00 95.31 112 PHE A O 1
ATOM 864 N N . GLU A 1 113 ? -16.549 -0.981 11.967 1.00 94.81 113 GLU A N 1
ATOM 865 C CA . GLU A 1 113 ? -17.304 -0.556 13.148 1.00 94.81 113 GLU A CA 1
ATOM 866 C C . GLU A 1 113 ? -16.494 -0.741 14.437 1.00 94.81 113 GLU A C 1
ATOM 868 O O . GLU A 1 113 ? -16.308 0.221 15.183 1.00 94.81 113 GLU A O 1
ATOM 873 N N . GLN A 1 114 ? -15.949 -1.943 14.669 1.00 95.25 114 GLN A N 1
ATOM 874 C CA . GLN A 1 114 ? -15.092 -2.227 15.828 1.00 95.25 114 GLN A CA 1
ATOM 875 C C . GLN A 1 114 ? -13.879 -1.294 15.871 1.00 95.25 114 GLN A C 1
ATOM 877 O O . GLN A 1 114 ? -13.535 -0.776 16.936 1.00 95.25 114 GLN A O 1
ATOM 882 N N . PHE A 1 115 ? -13.274 -1.020 14.711 1.00 95.31 115 PHE A N 1
ATOM 883 C CA . PHE A 1 115 ? -12.191 -0.050 14.607 1.00 95.31 115 PHE A CA 1
ATOM 884 C C . PHE A 1 115 ? -12.647 1.335 15.059 1.00 95.31 115 PHE A C 1
ATOM 886 O O . PHE A 1 115 ? -11.998 1.947 15.906 1.00 95.31 115 PHE A O 1
ATOM 893 N N . MET A 1 116 ? -13.777 1.834 14.566 1.00 94.88 116 MET A N 1
ATOM 894 C CA . MET A 1 116 ? -14.253 3.171 14.920 1.00 94.88 116 MET A CA 1
ATOM 895 C C . MET A 1 116 ? -14.609 3.320 16.403 1.00 94.88 116 MET A C 1
ATOM 897 O O . MET A 1 116 ? -14.332 4.380 16.969 1.00 94.88 116 MET A O 1
ATOM 901 N N . GLN A 1 117 ? -15.104 2.273 17.072 1.00 93.62 117 GLN A N 1
ATOM 902 C CA . GLN A 1 117 ? -15.414 2.332 18.509 1.00 93.62 117 GLN A CA 1
ATOM 903 C C . GLN A 1 117 ? -14.218 2.786 19.357 1.00 93.62 117 GLN A C 1
ATOM 905 O O . GLN A 1 117 ? -14.372 3.601 20.264 1.00 93.62 117 GLN A O 1
ATOM 910 N N . THR A 1 118 ? -12.992 2.368 19.026 1.00 91.12 118 THR A N 1
ATOM 911 C CA . THR A 1 118 ? -11.813 2.775 19.812 1.00 91.12 118 THR A CA 1
ATOM 912 C C . THR A 1 118 ? -11.324 4.198 19.499 1.00 91.12 118 THR A C 1
ATOM 914 O O . THR A 1 118 ? -10.354 4.649 20.101 1.00 91.12 118 THR A O 1
ATOM 917 N N . ARG A 1 119 ? -11.916 4.889 18.513 1.00 87.12 119 ARG A N 1
ATOM 918 C CA . ARG A 1 119 ? -11.528 6.242 18.044 1.00 87.12 119 ARG A CA 1
ATOM 919 C C . ARG A 1 119 ? -12.548 7.296 18.478 1.00 87.12 119 ARG A C 1
ATOM 921 O O . ARG A 1 119 ? -12.207 8.469 18.592 1.00 87.12 119 ARG A O 1
ATOM 928 N N . LEU A 1 120 ? -13.771 6.863 18.782 1.00 72.31 120 LEU A N 1
ATOM 929 C CA . LEU A 1 120 ? -14.848 7.688 19.332 1.00 72.31 120 LEU A CA 1
ATOM 930 C C . LEU A 1 120 ? -14.690 7.962 20.838 1.00 72.31 120 LEU A C 1
ATOM 932 O O . LEU A 1 120 ? -15.375 8.831 21.369 1.00 72.31 120 LEU A O 1
ATOM 936 N N . LEU A 1 121 ? -13.749 7.294 21.520 1.00 59.19 121 LEU A N 1
ATOM 937 C CA . LEU A 1 121 ? -13.497 7.465 22.960 1.00 59.19 121 LEU A CA 1
ATOM 938 C C . LEU A 1 121 ? -13.155 8.914 23.366 1.00 59.19 121 LEU A C 1
ATOM 940 O O . LEU A 1 121 ? -13.378 9.290 24.511 1.00 59.19 121 LEU A O 1
ATOM 944 N N . HIS A 1 122 ? -12.676 9.752 22.440 1.00 54.72 122 HIS A N 1
ATOM 945 C CA . HIS A 1 122 ? -12.419 11.175 22.702 1.00 54.72 122 HIS A CA 1
ATOM 946 C C . HIS A 1 122 ? -13.642 12.090 22.514 1.00 54.72 122 HIS A C 1
ATOM 948 O O . HIS A 1 122 ? -13.585 13.248 22.910 1.00 54.72 122 HIS A O 1
ATOM 954 N N . GLN A 1 123 ? -14.737 11.605 21.920 1.00 53.25 123 GLN A N 1
ATOM 955 C CA . GLN A 1 123 ? -15.934 12.411 21.635 1.00 53.25 123 GLN A CA 1
ATOM 956 C C . GLN A 1 123 ? -17.010 12.319 22.729 1.00 53.25 123 GLN A C 1
ATOM 958 O O . GLN A 1 123 ? -17.997 13.038 22.660 1.00 53.25 123 GLN A O 1
ATOM 963 N N . GLN A 1 124 ? -16.825 11.460 23.738 1.00 49.94 124 GLN A N 1
ATOM 964 C CA . GLN A 1 124 ? -17.771 11.277 24.850 1.00 49.94 124 GLN A CA 1
ATOM 965 C C . GLN A 1 124 ? -17.293 11.882 26.184 1.00 49.94 124 GLN A C 1
ATOM 967 O O . GLN A 1 124 ? -17.900 11.629 27.220 1.00 49.94 124 GLN A O 1
ATOM 972 N N . GLN A 1 125 ? -16.206 12.665 26.176 1.00 45.78 125 GLN A N 1
ATOM 973 C CA . GLN A 1 125 ? -15.697 13.384 27.358 1.00 45.78 125 GLN A CA 1
ATOM 974 C C . GLN A 1 125 ? -15.869 14.912 27.271 1.00 45.78 125 GLN A C 1
ATOM 976 O O . GLN A 1 125 ? -15.131 15.651 27.921 1.00 45.78 125 GLN A O 1
ATOM 981 N N . GLY A 1 126 ? -16.824 15.391 26.471 1.00 47.66 126 GLY A N 1
ATOM 982 C CA . GLY A 1 126 ? -17.152 16.812 26.328 1.00 47.66 126 GLY A CA 1
ATOM 983 C C . GLY A 1 126 ? -18.649 17.048 26.354 1.00 47.66 126 GLY A C 1
ATOM 984 O O . GLY A 1 126 ? -19.367 16.206 25.772 1.00 47.66 126 GLY A O 1
#

Secondary structure (DSSP, 8-state):
----SSSSSSTTGGGPPTT-----HHHHHHTHHHHHHHHHTTSHHHHHHHHH-HHHHHHHTT--HHHHHHHHTT-HHHHHHTT--HHHHHHHHHHTT--HHHHHHHHTTS-HHHHHHTTGGGSS--

Foldseek 3Di:
DDPPDPPPPPPQVVPDPPPDQDQDPVLCVQLVLVLVLLVLLVDPVSLVVCVVPVQVSSVVSVDDPQQSVCLVVVQLSVSVVSSHDPVSCCSSCVSVVHDPLNNVCNNVVHDSVVSVVVVCVVVPPD